Protein AF-A0A1M4N603-F1 (afdb_monomer)

Secondary structure (DSSP, 8-state):
----SSHHHHHHHHHHHHHHHHHHHHHHHHHHHHHHHHHHHHHHHHH-HHHHHHHHHHHHHHHHHHHHH-----HHHHHHH-HHHHHHHHHHHHHHHHHHHHHHHHS--

Solvent-accessible surface area (backbone atoms only — not comparable to full-atom values): 5940 Å² total; per-residue (Å²): 133,88,84,62,95,41,71,69,56,45,49,56,48,50,53,49,51,58,50,47,64,68,44,48,60,61,51,51,52,49,52,52,52,35,53,50,42,36,55,52,12,54,57,36,30,74,77,39,59,69,65,10,49,54,41,33,51,53,28,54,51,49,50,36,52,46,39,64,78,49,53,74,48,49,72,67,47,29,72,74,61,34,62,73,52,32,41,49,51,44,46,53,52,35,52,54,51,52,52,53,51,51,42,58,73,77,48,87,126

Radius of gyration: 17.7 Å; Cα contacts (8 Å, |Δi|>4): 75; chains: 1; bounding box: 44×22×48 Å

Sequence (109 aa):
MKSFCNEQCKNNYAEFEKSVSRVKKPALISVISMVIMIFLGLILTAIHKELGKVVLIAASAGVFVTLCIFPLANPESVKRFGVKKSVWLVRVYGIFMLLWIFITSFGLI

Foldseek 3Di:
DDDQPDVVSVVVVVVVVVVCVVCVVVLVVQLVVLVVQLVVLVVCCVVPVPSSLVSNLVSLVSNLVSCLVDVPQPVVNCVPPNPVVSNVVSNVVSVVSVVVSVCVNVPDD

Structure (mmCIF, N/CA/C/O backbone):
data_AF-A0A1M4N603-F1
#
_entry.id   AF-A0A1M4N603-F1
#
loop_
_atom_site.group_PDB
_atom_site.id
_atom_site.type_symbol
_atom_site.label_atom_id
_atom_site.label_alt_id
_atom_site.label_comp_id
_atom_site.label_asym_id
_atom_site.label_entity_id
_atom_site.label_seq_id
_atom_site.pdbx_PDB_ins_code
_atom_site.Cartn_x
_atom_site.Cartn_y
_atom_site.Cartn_z
_atom_site.occupancy
_atom_site.B_iso_or_equiv
_atom_site.auth_seq_id
_atom_site.auth_comp_id
_atom_site.auth_asym_id
_atom_site.auth_atom_id
_atom_site.pdbx_PDB_model_num
ATOM 1 N N . MET A 1 1 ? -25.264 13.699 18.397 1.00 34.34 1 MET A N 1
ATOM 2 C CA . MET A 1 1 ? -25.038 12.679 19.446 1.00 34.34 1 MET A CA 1
ATOM 3 C C . MET A 1 1 ? -25.168 11.309 18.785 1.00 34.34 1 MET A C 1
ATOM 5 O O . MET A 1 1 ? -26.185 11.086 18.147 1.00 34.34 1 MET A O 1
ATOM 9 N N . LYS A 1 2 ? -24.134 10.453 18.787 1.00 47.69 2 LYS A N 1
ATOM 10 C CA . LYS A 1 2 ? -24.232 9.112 18.175 1.00 47.69 2 LYS A CA 1
ATOM 11 C C . LYS A 1 2 ? -24.976 8.199 19.151 1.00 47.69 2 LYS A C 1
ATOM 13 O O . LYS A 1 2 ? -24.420 7.882 20.199 1.00 47.69 2 LYS A O 1
ATOM 18 N N . SER A 1 3 ? -26.217 7.822 18.843 1.00 53.62 3 SER A N 1
ATOM 19 C CA . SER A 1 3 ? -26.908 6.768 19.586 1.00 53.62 3 SER A CA 1
ATOM 20 C C . SER A 1 3 ? -26.278 5.430 19.201 1.00 53.62 3 SER A C 1
ATOM 22 O O . SER A 1 3 ? -26.336 4.991 18.055 1.00 53.62 3 SER A O 1
ATOM 24 N N . PHE A 1 4 ? -25.573 4.813 20.144 1.00 65.81 4 PHE A N 1
ATOM 25 C CA . PHE A 1 4 ? -25.054 3.463 19.966 1.00 65.81 4 PHE A CA 1
ATOM 26 C C . PHE A 1 4 ? -26.160 2.470 20.327 1.00 65.81 4 PHE A C 1
ATOM 28 O O . PHE A 1 4 ? -26.858 2.665 21.315 1.00 65.81 4 PHE A O 1
ATOM 35 N N . CYS A 1 5 ? -26.311 1.411 19.530 1.00 74.38 5 CYS A N 1
ATOM 36 C CA . CYS A 1 5 ? -27.369 0.410 19.712 1.00 74.38 5 CYS A CA 1
ATOM 37 C C . CYS A 1 5 ? -27.231 -0.392 21.023 1.00 74.38 5 CYS A C 1
ATOM 39 O O . CYS A 1 5 ? -28.218 -0.913 21.527 1.00 74.38 5 CYS A O 1
ATOM 41 N N . ASN A 1 6 ? -26.012 -0.526 21.552 1.00 81.19 6 ASN A N 1
ATOM 42 C CA . ASN A 1 6 ? -25.696 -1.225 22.800 1.00 81.19 6 ASN A CA 1
ATOM 43 C C . ASN A 1 6 ? -24.297 -0.776 23.286 1.00 81.19 6 ASN A C 1
ATOM 45 O O . ASN A 1 6 ? -23.478 -0.340 22.467 1.00 81.19 6 ASN A O 1
ATOM 49 N N . GLU A 1 7 ? -23.983 -0.921 24.576 1.00 77.62 7 GLU A N 1
ATOM 50 C CA . GLU A 1 7 ? -22.649 -0.673 25.148 1.00 77.62 7 GLU A CA 1
ATOM 51 C C . GLU A 1 7 ? -21.554 -1.482 24.450 1.00 77.62 7 GLU A C 1
ATOM 53 O O . GLU A 1 7 ? -20.471 -0.965 24.181 1.00 77.62 7 GLU A O 1
ATOM 58 N N . GLN A 1 8 ? -21.854 -2.714 24.042 1.00 76.44 8 GLN A N 1
ATOM 59 C CA . GLN A 1 8 ? -20.919 -3.543 23.281 1.00 76.44 8 GLN A CA 1
ATOM 60 C C . GLN A 1 8 ? -20.544 -2.899 21.935 1.00 76.44 8 GLN A C 1
ATOM 62 O O . GLN A 1 8 ? -19.394 -2.932 21.502 1.00 76.44 8 GLN A O 1
ATOM 67 N N . CYS A 1 9 ? -21.503 -2.227 21.292 1.00 69.12 9 CYS A N 1
ATOM 68 C CA . CYS A 1 9 ? -21.273 -1.516 20.038 1.00 69.12 9 CYS A CA 1
ATOM 69 C C . CYS A 1 9 ? -20.454 -0.232 20.252 1.00 69.12 9 CYS A C 1
ATOM 71 O O . CYS A 1 9 ? -19.662 0.149 19.388 1.00 69.12 9 CYS A O 1
ATOM 73 N N . LYS A 1 10 ? -20.622 0.415 21.411 1.00 75.94 10 LYS A N 1
ATOM 74 C CA . LYS A 1 10 ? -19.824 1.570 21.839 1.00 75.94 10 LYS A CA 1
ATOM 75 C C . LYS A 1 10 ? -18.372 1.165 22.111 1.00 75.94 10 LYS A C 1
ATOM 77 O O . LYS A 1 10 ? -17.470 1.842 21.623 1.00 75.94 10 LYS A O 1
ATOM 82 N N . ASN A 1 11 ? -18.147 0.043 22.795 1.00 76.88 11 ASN A N 1
ATOM 83 C CA . ASN A 1 11 ? -16.804 -0.467 23.083 1.00 76.88 11 ASN A CA 1
ATOM 84 C C . ASN A 1 11 ? -16.068 -0.904 21.811 1.00 76.88 11 ASN A C 1
ATOM 86 O O . ASN A 1 11 ? -14.946 -0.457 21.591 1.00 76.88 11 ASN A O 1
ATOM 90 N N . ASN A 1 12 ? -16.723 -1.649 20.914 1.00 71.81 12 ASN A N 1
ATOM 91 C CA . ASN A 1 12 ? -16.122 -2.045 19.633 1.00 71.81 12 ASN A CA 1
ATOM 92 C C . ASN A 1 12 ? -15.747 -0.830 18.767 1.00 71.81 12 ASN A C 1
ATOM 94 O O . ASN A 1 12 ? -14.721 -0.828 18.087 1.00 71.81 12 ASN A O 1
ATOM 98 N N . TYR A 1 13 ? -16.568 0.226 18.787 1.00 69.62 13 TYR A N 1
ATOM 99 C CA . TYR A 1 13 ? -16.266 1.461 18.065 1.00 69.62 13 TYR A CA 1
ATOM 100 C C . TYR A 1 13 ? -15.116 2.243 18.716 1.00 69.62 13 TYR A C 1
ATOM 102 O O . TYR A 1 13 ? -14.247 2.741 18.004 1.00 69.62 13 TYR A O 1
ATOM 110 N N . ALA A 1 14 ? -15.080 2.331 20.048 1.00 71.44 14 ALA A N 1
ATOM 111 C CA . ALA A 1 14 ? -14.001 2.993 20.780 1.00 71.44 14 ALA A CA 1
ATOM 112 C C . ALA A 1 14 ? -12.655 2.272 20.592 1.00 71.44 14 ALA A C 1
ATOM 114 O O . ALA A 1 14 ? -11.621 2.916 20.416 1.00 71.44 14 ALA A O 1
ATOM 115 N N . GLU A 1 15 ? -12.662 0.940 20.567 1.00 71.75 15 GLU A N 1
ATOM 116 C CA . GLU A 1 15 ? -11.477 0.127 20.296 1.00 71.75 15 GLU A CA 1
ATOM 117 C C . GLU A 1 15 ? -11.004 0.282 18.844 1.00 71.75 15 GLU A C 1
ATOM 119 O O . GLU A 1 15 ? -9.809 0.469 18.593 1.00 71.75 15 GLU A O 1
ATOM 124 N N . PHE A 1 16 ? -11.938 0.326 17.888 1.00 69.38 16 PHE A N 1
ATOM 125 C CA . PHE A 1 16 ? -11.645 0.656 16.494 1.00 69.38 16 PHE A CA 1
ATOM 126 C C . PHE A 1 16 ? -11.046 2.064 16.357 1.00 69.38 16 PHE A C 1
ATOM 128 O O . PHE A 1 16 ? -10.022 2.234 15.706 1.00 69.38 16 PHE A O 1
ATOM 135 N N . GLU A 1 17 ? -11.610 3.077 17.015 1.00 70.69 17 GLU A N 1
ATOM 136 C CA . GLU A 1 17 ? -11.119 4.461 16.977 1.00 70.69 17 GLU A CA 1
ATOM 137 C C . GLU A 1 17 ? -9.729 4.608 17.625 1.00 70.69 17 GLU A C 1
ATOM 139 O O . GLU A 1 17 ? -8.850 5.304 17.102 1.00 70.69 17 GLU A O 1
ATOM 144 N N . LYS A 1 18 ? -9.475 3.884 18.722 1.00 69.75 18 LYS A N 1
ATOM 145 C CA . LYS A 1 18 ? -8.165 3.828 19.391 1.00 69.75 18 LYS A CA 1
ATOM 146 C C . LYS A 1 18 ? -7.109 3.093 18.555 1.00 69.75 18 LYS A C 1
ATOM 148 O O . LYS A 1 18 ? -5.928 3.440 18.609 1.00 69.75 18 LYS A O 1
ATOM 153 N N . SER A 1 19 ? -7.527 2.101 17.772 1.00 66.81 19 SER A N 1
ATOM 154 C CA . SER A 1 19 ? -6.665 1.379 16.829 1.00 66.81 19 SER A CA 1
ATOM 155 C C . SER A 1 19 ? -6.365 2.235 15.596 1.00 66.81 19 SER A C 1
ATOM 157 O O . SER A 1 19 ? -5.209 2.404 15.219 1.00 66.81 19 SER A O 1
ATOM 159 N N . VAL A 1 20 ? -7.379 2.890 15.026 1.00 67.00 20 VAL A N 1
ATOM 160 C CA . VAL A 1 20 ? -7.225 3.805 13.888 1.00 67.00 20 VAL A CA 1
ATOM 161 C C . VAL A 1 20 ? -6.334 4.988 14.254 1.00 67.00 20 VAL A C 1
ATOM 163 O O . VAL A 1 20 ? -5.433 5.318 13.494 1.00 67.00 20 VAL A O 1
ATOM 166 N N . SER A 1 21 ? -6.514 5.616 15.416 1.00 67.12 21 SER A N 1
ATOM 167 C CA . SER A 1 21 ? -5.697 6.773 15.824 1.00 67.12 21 SER A CA 1
ATOM 168 C C . SER A 1 21 ? -4.211 6.444 16.001 1.00 67.12 21 SER A C 1
ATOM 170 O O . SER A 1 21 ? -3.367 7.249 15.601 1.00 67.12 21 SER A O 1
ATOM 172 N N . ARG A 1 22 ? -3.876 5.259 16.531 1.00 67.38 22 ARG A N 1
ATOM 173 C CA . ARG A 1 22 ? -2.480 4.807 16.662 1.00 67.38 22 ARG A CA 1
ATOM 174 C C . ARG A 1 22 ? -1.830 4.504 15.318 1.00 67.38 22 ARG A C 1
ATOM 176 O O . ARG A 1 22 ? -0.664 4.828 15.118 1.00 67.38 22 ARG A O 1
ATOM 183 N N . VAL A 1 23 ? -2.583 3.914 14.397 1.00 69.44 23 VAL A N 1
ATOM 184 C CA . VAL A 1 23 ? -2.027 3.394 13.144 1.00 69.44 23 VAL A CA 1
ATOM 185 C C . VAL A 1 23 ? -2.154 4.388 11.983 1.00 69.44 23 VAL A C 1
ATOM 187 O O . VAL A 1 23 ? -1.399 4.314 11.019 1.00 69.44 23 VAL A O 1
ATOM 190 N N . LYS A 1 24 ? -3.026 5.400 12.093 1.00 69.94 24 LYS A N 1
ATOM 191 C CA . LYS A 1 24 ? -3.239 6.428 11.062 1.00 69.94 24 LYS A CA 1
ATOM 192 C C . LYS A 1 24 ? -1.950 7.146 10.675 1.00 69.94 24 LYS A C 1
ATOM 194 O O . LYS A 1 24 ? -1.697 7.308 9.490 1.00 69.94 24 LYS A O 1
ATOM 199 N N . LYS A 1 25 ? -1.144 7.582 11.648 1.00 71.12 25 LYS A N 1
ATOM 200 C CA . LYS A 1 25 ? 0.120 8.289 11.375 1.00 71.12 25 LYS A CA 1
ATOM 201 C C . LYS A 1 25 ? 1.136 7.407 10.630 1.00 71.12 25 LYS A C 1
ATOM 203 O O . LYS A 1 25 ? 1.540 7.812 9.543 1.00 71.12 25 LYS A O 1
ATOM 208 N N . PRO A 1 26 ? 1.528 6.220 11.139 1.00 73.44 26 PRO A N 1
ATOM 209 C CA . PRO A 1 26 ? 2.512 5.384 10.452 1.00 73.44 26 PRO A CA 1
ATOM 210 C C . PRO A 1 26 ? 2.012 4.860 9.103 1.00 73.44 26 PRO A C 1
ATOM 212 O O . PRO A 1 26 ? 2.780 4.840 8.148 1.00 73.44 26 PRO A O 1
ATOM 215 N N . ALA A 1 27 ? 0.732 4.502 8.974 1.00 73.19 27 ALA A N 1
ATOM 216 C CA . ALA A 1 27 ? 0.213 4.030 7.695 1.00 73.19 27 ALA A CA 1
ATOM 217 C C . ALA A 1 27 ? 0.047 5.166 6.665 1.00 73.19 27 ALA A C 1
ATOM 219 O O . ALA A 1 27 ? 0.300 4.945 5.487 1.00 73.19 27 ALA A O 1
ATOM 220 N N . LEU A 1 28 ? -0.261 6.403 7.078 1.00 74.94 28 LEU A N 1
ATOM 221 C CA . LEU A 1 28 ? -0.250 7.555 6.166 1.00 74.94 28 LEU A CA 1
ATOM 222 C C . LEU A 1 28 ? 1.174 7.881 5.684 1.00 74.94 28 LEU A C 1
ATOM 224 O O . LEU A 1 28 ? 1.372 8.108 4.494 1.00 74.94 28 LEU A O 1
ATOM 228 N N . ILE A 1 29 ? 2.172 7.828 6.573 1.00 80.88 29 ILE A N 1
ATOM 229 C CA . ILE A 1 29 ? 3.592 7.965 6.199 1.00 80.88 29 ILE A CA 1
ATOM 230 C C . ILE A 1 29 ? 4.011 6.842 5.240 1.00 80.88 29 ILE A C 1
ATOM 232 O O . ILE A 1 29 ? 4.677 7.107 4.242 1.00 80.88 29 ILE A O 1
ATOM 236 N N . SER A 1 30 ? 3.590 5.603 5.507 1.00 78.94 30 SER A N 1
ATOM 237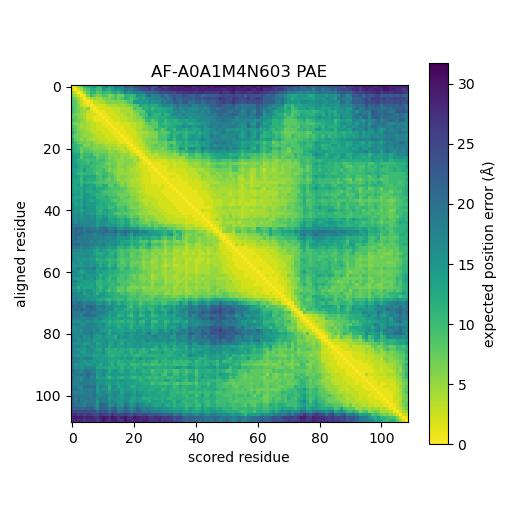 C CA . SER A 1 30 ? 3.860 4.445 4.649 1.00 78.94 30 SER A CA 1
ATOM 238 C C . SER A 1 30 ? 3.280 4.624 3.244 1.00 78.94 30 SER A C 1
ATOM 240 O O . SER A 1 30 ? 4.002 4.435 2.267 1.00 78.94 30 SER A O 1
ATOM 242 N N . VAL A 1 31 ? 2.024 5.070 3.126 1.00 77.50 31 VAL A N 1
ATOM 243 C CA . VAL A 1 31 ? 1.392 5.341 1.826 1.00 77.50 31 VAL A CA 1
ATOM 244 C C . VAL A 1 31 ? 2.120 6.459 1.079 1.00 77.50 31 VAL A C 1
ATOM 246 O O . VAL A 1 31 ? 2.415 6.297 -0.100 1.00 77.50 31 VAL A O 1
ATOM 249 N N . ILE A 1 32 ? 2.469 7.566 1.745 1.00 82.50 32 ILE A N 1
ATOM 250 C CA . ILE A 1 32 ? 3.215 8.667 1.107 1.00 82.50 32 ILE A CA 1
ATOM 251 C C . ILE A 1 32 ? 4.591 8.191 0.622 1.00 82.50 32 ILE A C 1
ATOM 253 O O . ILE A 1 32 ? 4.959 8.454 -0.520 1.00 82.50 32 ILE A O 1
ATOM 257 N N . SER A 1 33 ? 5.328 7.459 1.459 1.00 83.75 33 SER A N 1
ATOM 258 C CA . SER A 1 33 ? 6.631 6.885 1.103 1.00 83.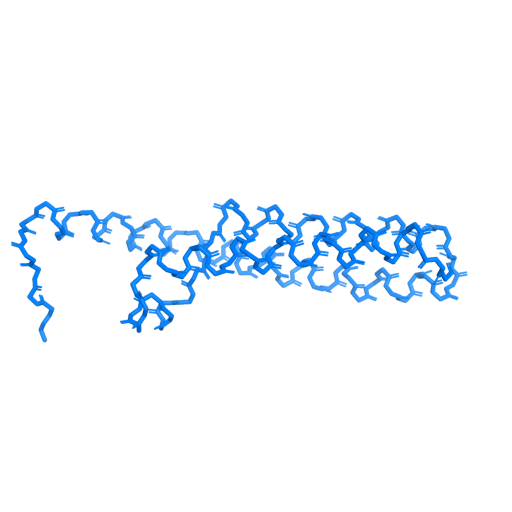75 33 SER A CA 1
ATOM 259 C C . SER A 1 33 ? 6.533 5.957 -0.115 1.00 83.75 33 SER A C 1
ATOM 261 O O . SER A 1 33 ? 7.312 6.073 -1.059 1.00 83.75 33 SER A O 1
ATOM 263 N N . MET A 1 34 ? 5.514 5.095 -0.153 1.00 79.56 34 MET A N 1
ATOM 264 C CA . MET A 1 34 ? 5.260 4.198 -1.282 1.00 79.56 34 MET A CA 1
ATOM 265 C C . MET A 1 34 ? 4.907 4.954 -2.570 1.00 79.56 34 MET A C 1
ATOM 267 O O . MET A 1 34 ? 5.378 4.585 -3.641 1.00 79.56 34 MET A O 1
ATOM 271 N N . VAL A 1 35 ? 4.124 6.035 -2.488 1.00 82.00 35 VAL A N 1
ATOM 272 C CA . VAL A 1 35 ? 3.824 6.884 -3.654 1.00 82.00 35 VAL A CA 1
ATOM 273 C C . VAL A 1 35 ? 5.103 7.515 -4.204 1.00 82.00 35 VAL A C 1
ATOM 275 O O . VAL A 1 35 ? 5.326 7.479 -5.411 1.00 82.00 35 VAL A O 1
ATOM 278 N N . ILE A 1 36 ? 5.980 8.021 -3.335 1.00 87.19 36 ILE A N 1
ATOM 279 C CA . ILE A 1 36 ? 7.289 8.555 -3.738 1.00 87.19 36 ILE A CA 1
ATOM 280 C C . ILE A 1 36 ? 8.122 7.469 -4.437 1.00 87.19 36 ILE A C 1
ATOM 282 O O . ILE A 1 36 ? 8.693 7.724 -5.496 1.00 87.19 36 ILE A O 1
ATOM 286 N N . MET A 1 37 ? 8.133 6.243 -3.905 1.00 81.06 37 MET A N 1
ATOM 287 C CA . MET A 1 37 ? 8.814 5.096 -4.520 1.00 81.06 37 MET A CA 1
ATOM 288 C C . MET A 1 37 ? 8.250 4.739 -5.902 1.00 81.06 37 MET A C 1
ATOM 290 O O . MET A 1 37 ? 9.021 4.390 -6.790 1.00 81.06 37 MET A O 1
ATOM 294 N N . ILE A 1 38 ? 6.937 4.869 -6.121 1.00 81.56 38 ILE A N 1
ATOM 295 C CA . ILE A 1 38 ? 6.327 4.683 -7.448 1.00 81.56 38 ILE A CA 1
ATOM 296 C C . ILE A 1 38 ? 6.835 5.751 -8.424 1.00 81.56 38 ILE A C 1
ATOM 298 O O . ILE A 1 38 ? 7.229 5.410 -9.537 1.00 81.56 38 ILE A O 1
ATOM 302 N N . PHE A 1 39 ? 6.886 7.023 -8.015 1.00 83.44 39 PHE A N 1
ATOM 303 C CA . PHE A 1 39 ? 7.434 8.097 -8.855 1.00 83.44 39 PHE A CA 1
ATOM 304 C C . PHE A 1 39 ? 8.919 7.886 -9.176 1.00 83.44 39 PHE A C 1
ATOM 306 O O . PHE A 1 39 ? 9.319 8.031 -10.330 1.00 83.44 39 PHE A O 1
ATOM 313 N N . LEU A 1 40 ? 9.727 7.480 -8.193 1.00 83.62 40 LEU A N 1
ATOM 314 C CA . LEU A 1 40 ? 11.122 7.091 -8.421 1.00 83.62 40 LEU A CA 1
ATOM 315 C C . LEU A 1 40 ? 11.231 5.895 -9.373 1.00 83.62 40 LEU A C 1
ATOM 317 O O . LEU A 1 40 ? 12.064 5.916 -10.275 1.00 83.62 40 LEU A O 1
ATOM 321 N N . GLY A 1 41 ? 10.374 4.885 -9.212 1.00 79.25 41 GLY A N 1
ATOM 322 C CA . GLY A 1 41 ? 10.294 3.728 -10.102 1.00 79.25 41 GLY A CA 1
ATOM 323 C C . GLY A 1 41 ? 9.992 4.130 -11.544 1.00 79.25 41 GLY A C 1
ATOM 324 O O . GLY A 1 41 ? 10.667 3.661 -12.457 1.00 79.25 41 GLY A O 1
ATOM 325 N N . LEU A 1 42 ? 9.055 5.058 -11.765 1.00 80.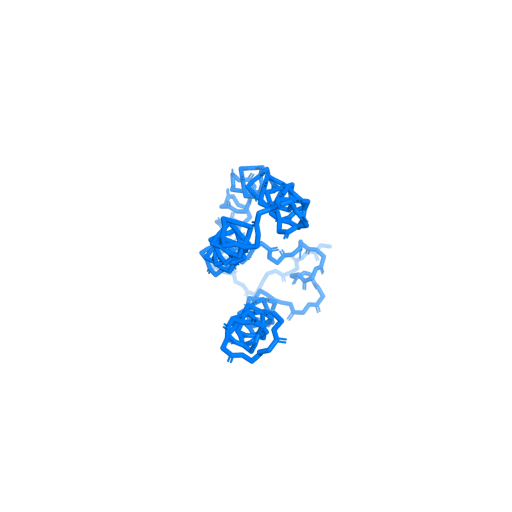12 42 LEU A N 1
ATOM 326 C CA . LEU A 1 42 ? 8.744 5.591 -13.098 1.00 80.12 42 LEU A CA 1
ATOM 327 C C . LEU A 1 42 ? 9.953 6.291 -13.736 1.00 80.12 42 LEU A C 1
ATOM 329 O O . LEU A 1 42 ? 10.273 6.015 -14.891 1.00 80.12 42 LEU A O 1
ATOM 333 N N . ILE A 1 43 ? 10.662 7.139 -12.981 1.00 84.69 43 ILE A N 1
ATOM 334 C CA . ILE A 1 43 ? 11.877 7.822 -13.461 1.00 84.69 43 ILE A CA 1
ATOM 335 C C . ILE A 1 43 ? 12.977 6.800 -13.786 1.00 84.69 43 ILE A C 1
ATOM 337 O O . ILE A 1 43 ? 13.598 6.868 -14.845 1.00 84.69 43 ILE A O 1
ATOM 341 N N . LEU A 1 44 ? 13.188 5.811 -12.914 1.00 81.75 44 LEU A N 1
ATOM 342 C CA . LEU A 1 44 ? 14.162 4.739 -13.127 1.00 81.75 44 LEU A CA 1
ATOM 343 C C . LEU A 1 44 ? 13.813 3.873 -14.338 1.00 81.75 44 LEU A C 1
ATOM 345 O O . LEU A 1 44 ? 14.720 3.454 -15.046 1.00 81.75 44 LEU A O 1
ATOM 349 N N . THR A 1 45 ? 12.528 3.653 -14.626 1.00 78.12 45 THR A N 1
ATOM 350 C CA . THR A 1 45 ? 12.087 2.888 -15.806 1.00 78.12 45 THR A CA 1
ATOM 351 C C . THR A 1 45 ? 12.447 3.601 -17.110 1.00 78.12 45 THR A C 1
ATOM 353 O O . THR A 1 45 ? 12.731 2.938 -18.107 1.00 78.12 45 THR A O 1
ATOM 356 N N . ALA A 1 46 ? 12.495 4.938 -17.104 1.00 77.69 46 ALA A N 1
ATOM 357 C CA . ALA A 1 46 ? 12.919 5.726 -18.260 1.00 77.69 46 ALA A CA 1
ATOM 358 C C . ALA A 1 46 ? 14.430 5.614 -18.546 1.00 77.69 46 ALA A C 1
ATOM 360 O O . ALA A 1 46 ? 14.835 5.733 -19.699 1.00 77.69 46 ALA A O 1
ATOM 361 N N . ILE A 1 47 ? 15.254 5.369 -17.519 1.00 80.94 47 ILE A N 1
ATOM 362 C CA . ILE A 1 47 ? 16.724 5.297 -17.633 1.00 80.94 47 ILE A CA 1
ATOM 363 C C . ILE A 1 47 ? 17.198 3.840 -17.777 1.00 80.94 47 ILE A C 1
ATOM 365 O O . ILE A 1 47 ? 18.000 3.520 -18.650 1.00 80.94 47 ILE A O 1
ATOM 369 N N . HIS A 1 48 ? 16.672 2.939 -16.947 1.00 78.06 48 HIS A N 1
ATOM 370 C CA . HIS A 1 48 ? 16.966 1.509 -16.926 1.00 78.06 48 HIS A CA 1
ATOM 371 C C . HIS A 1 48 ? 15.662 0.705 -16.851 1.00 78.06 48 HIS A C 1
ATOM 373 O O . HIS A 1 48 ? 15.114 0.474 -15.770 1.00 78.06 48 HIS A O 1
ATOM 379 N N . LYS A 1 49 ? 15.191 0.231 -18.015 1.00 72.06 49 LYS A N 1
ATOM 380 C CA . LYS A 1 49 ? 13.910 -0.484 -18.162 1.00 72.06 49 LYS A CA 1
ATOM 381 C C . LYS A 1 49 ? 13.725 -1.648 -17.176 1.00 72.06 49 LYS A C 1
ATOM 383 O O . LYS A 1 49 ? 12.650 -1.774 -16.602 1.00 72.06 49 LYS A O 1
ATOM 388 N N . GLU A 1 50 ? 14.752 -2.467 -16.955 1.00 78.38 50 GLU A N 1
ATOM 389 C CA . GLU A 1 50 ? 14.665 -3.657 -16.089 1.00 78.38 50 GLU A CA 1
ATOM 390 C C . GLU A 1 50 ? 14.549 -3.304 -14.597 1.00 78.38 50 GLU A C 1
ATOM 392 O O . GLU A 1 50 ? 13.633 -3.755 -13.909 1.00 78.38 50 GLU A O 1
ATOM 397 N N . LEU A 1 51 ? 15.430 -2.434 -14.088 1.00 74.94 51 LEU A N 1
ATOM 398 C CA . LEU A 1 51 ? 15.416 -2.028 -12.676 1.00 74.94 51 LEU A CA 1
ATOM 399 C C . LEU A 1 51 ? 14.164 -1.217 -12.328 1.00 74.94 51 LEU A C 1
ATOM 401 O O . LEU A 1 51 ? 13.580 -1.412 -11.263 1.00 74.94 51 LEU A O 1
ATOM 405 N N . GLY A 1 52 ? 13.723 -0.342 -13.235 1.00 75.81 52 GLY A N 1
ATOM 406 C CA . GLY A 1 52 ? 12.509 0.443 -13.042 1.00 75.81 52 GLY A CA 1
ATOM 407 C C . GLY A 1 52 ? 11.254 -0.419 -12.914 1.00 75.81 52 GLY A C 1
ATOM 408 O O . GLY A 1 52 ? 10.466 -0.200 -11.995 1.00 75.81 52 GLY A O 1
ATOM 409 N N . LYS A 1 53 ? 11.113 -1.461 -13.749 1.00 74.62 53 LYS A N 1
ATOM 410 C CA . LYS A 1 53 ? 10.000 -2.421 -13.663 1.00 74.62 53 LYS A CA 1
ATOM 411 C C . LYS A 1 53 ? 9.952 -3.128 -12.311 1.00 74.62 53 LYS A C 1
ATOM 413 O O . LYS A 1 53 ? 8.896 -3.162 -11.683 1.00 74.62 53 LYS A O 1
ATOM 418 N N . VAL A 1 54 ? 11.086 -3.642 -11.828 1.00 79.81 54 VAL A N 1
ATOM 419 C CA . VAL A 1 54 ? 11.15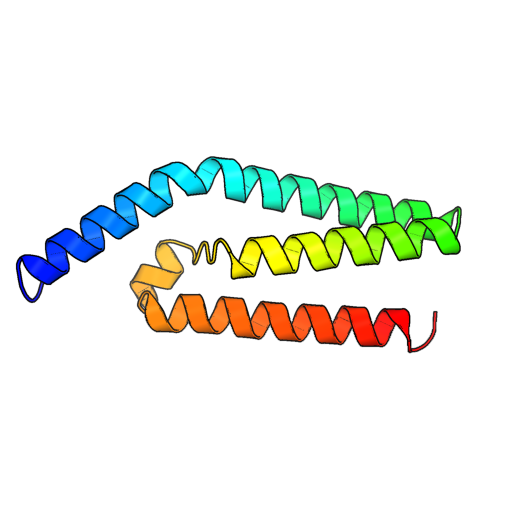1 -4.345 -10.534 1.00 79.81 54 VAL A CA 1
ATOM 420 C C . VAL A 1 54 ? 10.761 -3.418 -9.380 1.00 79.81 54 VAL A C 1
ATOM 422 O O . VAL A 1 54 ? 9.960 -3.802 -8.527 1.00 79.81 54 VAL A O 1
ATOM 425 N N . VAL A 1 55 ? 11.268 -2.181 -9.372 1.00 80.44 55 VAL A N 1
ATOM 426 C CA . VAL A 1 55 ? 10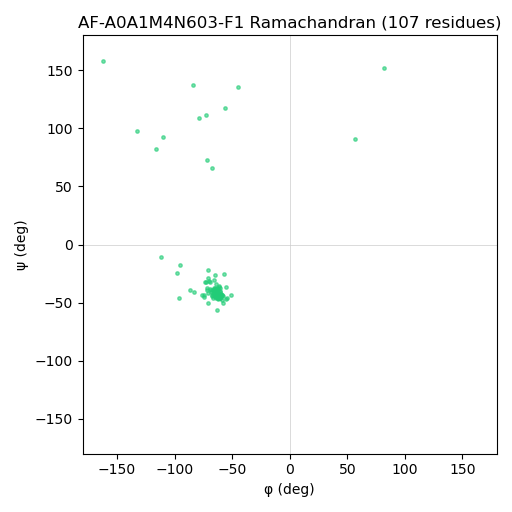.935 -1.184 -8.341 1.00 80.44 55 VAL A CA 1
ATOM 427 C C . VAL A 1 55 ? 9.455 -0.800 -8.396 1.00 80.44 55 VAL A C 1
ATOM 429 O O . VAL A 1 55 ? 8.814 -0.694 -7.351 1.00 80.44 55 VAL A O 1
ATOM 432 N N . LEU A 1 56 ? 8.887 -0.647 -9.594 1.00 78.38 56 LEU A N 1
ATOM 433 C CA . LEU A 1 56 ? 7.475 -0.314 -9.777 1.00 78.38 56 LEU A CA 1
ATOM 434 C C . LEU A 1 56 ? 6.557 -1.436 -9.265 1.00 78.38 56 LEU A C 1
ATOM 436 O O . LEU A 1 56 ? 5.590 -1.167 -8.549 1.00 78.38 56 LEU A O 1
ATOM 440 N N . ILE A 1 57 ? 6.878 -2.695 -9.580 1.00 80.38 57 ILE A N 1
ATOM 441 C CA . ILE A 1 57 ? 6.143 -3.875 -9.101 1.00 80.38 57 ILE A CA 1
ATOM 442 C C . ILE A 1 57 ? 6.258 -3.988 -7.576 1.00 80.38 57 ILE A C 1
ATOM 444 O O . ILE A 1 57 ? 5.251 -4.164 -6.893 1.00 80.38 57 ILE A O 1
ATOM 448 N N . ALA A 1 58 ? 7.461 -3.827 -7.020 1.00 80.81 58 ALA A N 1
ATOM 449 C CA . ALA A 1 58 ? 7.681 -3.905 -5.578 1.00 80.81 58 ALA A CA 1
ATOM 450 C C . ALA A 1 58 ? 6.926 -2.803 -4.814 1.00 80.81 58 ALA A C 1
ATOM 452 O O . ALA A 1 58 ? 6.261 -3.084 -3.814 1.00 80.81 58 ALA A O 1
ATOM 453 N N . ALA A 1 59 ? 6.975 -1.557 -5.297 1.00 80.25 59 ALA A N 1
ATOM 454 C CA . ALA A 1 59 ? 6.281 -0.435 -4.671 1.00 80.25 59 ALA A CA 1
ATOM 455 C C . ALA A 1 59 ? 4.755 -0.598 -4.747 1.00 80.25 59 ALA A C 1
ATOM 457 O O . ALA A 1 59 ? 4.046 -0.383 -3.766 1.00 80.25 59 ALA A O 1
ATOM 458 N N . SER A 1 60 ? 4.238 -1.039 -5.891 1.00 75.12 60 SER A N 1
ATOM 459 C CA . SER A 1 60 ? 2.801 -1.220 -6.099 1.00 75.12 60 SER A CA 1
ATOM 460 C C . SER A 1 60 ? 2.230 -2.420 -5.322 1.00 75.12 60 SER A C 1
ATOM 462 O O . SER A 1 60 ? 1.168 -2.302 -4.704 1.00 75.12 60 SER A O 1
ATOM 464 N N . ALA A 1 61 ? 2.975 -3.525 -5.214 1.00 80.19 61 ALA A N 1
ATOM 465 C CA . ALA A 1 61 ? 2.657 -4.620 -4.295 1.00 80.19 61 ALA A CA 1
ATOM 466 C C . ALA A 1 61 ? 2.692 -4.161 -2.825 1.00 80.19 61 ALA A C 1
ATOM 468 O O . ALA A 1 61 ? 1.820 -4.523 -2.033 1.00 80.19 61 ALA A O 1
ATOM 469 N N . GLY A 1 62 ? 3.651 -3.309 -2.457 1.00 77.88 62 GLY A N 1
ATOM 470 C CA . GLY A 1 62 ? 3.741 -2.723 -1.122 1.00 77.88 62 GLY A CA 1
ATOM 471 C C . GLY A 1 62 ? 2.542 -1.835 -0.761 1.00 77.88 62 GLY A C 1
ATOM 472 O O . GLY A 1 62 ? 2.033 -1.914 0.363 1.00 77.88 62 GLY A O 1
ATOM 473 N N . VAL A 1 63 ? 2.023 -1.055 -1.717 1.00 76.44 63 VAL A N 1
ATOM 474 C CA . VAL A 1 63 ? 0.772 -0.292 -1.551 1.00 76.44 63 VAL A CA 1
ATOM 475 C C . VAL A 1 63 ? -0.403 -1.237 -1.327 1.00 76.44 63 VAL A C 1
ATOM 477 O O . VAL A 1 63 ? -1.180 -1.025 -0.396 1.00 76.44 63 VAL A O 1
ATOM 480 N N . PHE A 1 64 ? -0.516 -2.306 -2.119 1.00 76.44 64 PHE A N 1
ATOM 481 C CA . PHE A 1 64 ? -1.575 -3.302 -1.952 1.00 76.44 64 PHE A CA 1
ATOM 482 C C . PHE A 1 64 ? -1.561 -3.929 -0.552 1.00 76.44 64 PHE A C 1
ATOM 484 O O . PHE A 1 64 ? -2.581 -3.934 0.138 1.00 76.44 64 PHE A O 1
ATOM 491 N N . VAL A 1 65 ? -0.395 -4.399 -0.099 1.00 76.06 65 VAL A N 1
ATOM 492 C CA . VAL A 1 65 ? -0.232 -5.001 1.233 1.00 76.06 65 VAL A CA 1
ATOM 493 C C . VAL A 1 65 ? -0.609 -4.002 2.326 1.00 76.06 65 VAL A C 1
ATOM 495 O O . VAL A 1 65 ? -1.359 -4.342 3.241 1.00 76.06 65 VAL A O 1
ATOM 498 N N . THR A 1 66 ? -0.168 -2.751 2.200 1.00 72.62 66 THR A N 1
ATOM 499 C CA . THR A 1 66 ? -0.498 -1.689 3.159 1.00 72.62 66 THR A CA 1
ATOM 500 C C . THR A 1 66 ? -2.002 -1.419 3.209 1.00 72.62 66 THR A C 1
ATOM 502 O O . THR A 1 66 ? -2.558 -1.321 4.298 1.00 72.62 66 THR A O 1
ATOM 505 N N . LEU A 1 67 ? -2.684 -1.372 2.061 1.00 69.31 67 LEU A N 1
ATOM 506 C CA . LEU A 1 67 ? -4.134 -1.164 1.983 1.00 69.31 67 LEU A CA 1
ATOM 507 C C . LEU A 1 67 ? -4.944 -2.368 2.493 1.00 69.31 67 L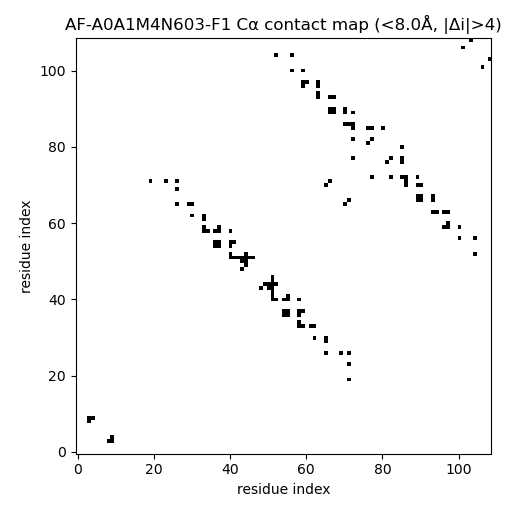EU A C 1
ATOM 509 O O . LEU A 1 67 ? -6.031 -2.191 3.048 1.00 69.31 67 LEU A O 1
ATOM 513 N N . CYS A 1 68 ? -4.428 -3.589 2.336 1.00 67.50 68 CYS A N 1
ATOM 514 C CA . CYS A 1 68 ? -5.067 -4.804 2.838 1.00 67.50 68 CYS A CA 1
ATOM 515 C C . CYS A 1 68 ? -4.900 -4.993 4.351 1.00 67.50 68 CYS A C 1
ATOM 517 O O . CYS A 1 68 ? -5.870 -5.360 5.018 1.00 67.50 68 CYS A O 1
ATOM 519 N N . ILE A 1 69 ? -3.697 -4.755 4.886 1.00 66.06 69 ILE A N 1
ATOM 520 C CA . ILE A 1 69 ? -3.395 -4.874 6.323 1.00 66.06 69 ILE A CA 1
ATOM 521 C C . ILE A 1 69 ? -3.997 -3.694 7.085 1.00 66.06 69 ILE A C 1
ATOM 523 O O . ILE A 1 69 ? -4.616 -3.871 8.134 1.00 66.06 69 ILE A O 1
ATOM 527 N N . PHE A 1 70 ? -3.861 -2.492 6.530 1.00 65.06 70 PHE A N 1
ATOM 528 C CA . PHE A 1 70 ? -4.417 -1.270 7.080 1.00 65.06 70 PHE A CA 1
ATOM 529 C C . PHE A 1 70 ? -5.448 -0.711 6.107 1.00 65.06 70 PHE A C 1
ATOM 531 O O . PHE A 1 70 ? -5.153 0.229 5.363 1.00 65.06 70 PHE A O 1
ATOM 538 N N . PRO A 1 71 ? -6.692 -1.228 6.138 1.00 61.72 71 PRO A N 1
ATOM 539 C CA . PRO A 1 71 ? -7.801 -0.588 5.463 1.00 61.72 71 PRO A CA 1
ATOM 540 C C . PRO A 1 71 ? -8.148 0.672 6.259 1.00 61.72 71 PRO A C 1
ATOM 542 O O . PRO A 1 71 ? -9.151 0.730 6.974 1.00 61.72 71 PRO A O 1
ATOM 545 N N . LEU A 1 72 ? -7.283 1.685 6.163 1.00 61.19 72 LEU A N 1
ATOM 546 C CA . LEU A 1 72 ? -7.521 3.053 6.594 1.00 61.19 72 LEU A CA 1
ATOM 547 C C . LEU A 1 72 ? -8.599 3.635 5.680 1.00 61.19 72 LEU A C 1
ATOM 549 O O . LEU A 1 72 ? -8.372 4.541 4.883 1.00 61.19 72 LEU A O 1
ATOM 553 N N . ALA A 1 73 ? -9.802 3.085 5.782 1.00 54.16 73 ALA A N 1
ATOM 554 C CA . ALA A 1 73 ? -10.982 3.732 5.285 1.00 54.16 73 ALA A CA 1
ATOM 555 C C . ALA A 1 73 ? -11.038 5.093 5.976 1.00 54.16 73 ALA A C 1
ATOM 557 O O . ALA A 1 73 ? -11.097 5.172 7.207 1.00 54.16 73 ALA A O 1
ATOM 558 N N . ASN A 1 74 ? -10.965 6.155 5.173 1.00 55.59 74 ASN A N 1
ATOM 559 C CA . ASN A 1 74 ? -11.029 7.530 5.644 1.00 55.59 74 ASN A CA 1
ATOM 560 C C . ASN A 1 74 ? -12.181 7.644 6.667 1.00 55.59 74 ASN A C 1
ATOM 562 O O . ASN A 1 74 ? -13.258 7.089 6.415 1.00 55.59 74 ASN A O 1
ATOM 566 N N . PRO A 1 75 ? -12.008 8.313 7.823 1.00 53.47 75 PRO A N 1
ATOM 567 C CA . PRO A 1 75 ? -13.054 8.378 8.846 1.00 53.47 75 PRO A CA 1
ATOM 568 C C . PRO A 1 75 ? -14.365 8.962 8.300 1.00 53.47 75 PRO A C 1
ATOM 570 O O . PRO A 1 75 ? -15.439 8.619 8.788 1.00 53.47 75 PRO A O 1
ATOM 573 N N . GLU A 1 76 ? -14.292 9.776 7.245 1.00 49.53 76 GLU A N 1
ATOM 574 C CA . GLU A 1 76 ? -15.441 10.253 6.471 1.00 49.53 76 GLU A CA 1
ATOM 575 C C . GLU A 1 76 ? -16.140 9.140 5.674 1.00 49.53 76 GLU A C 1
ATOM 577 O O . GLU A 1 76 ? -17.367 9.037 5.715 1.00 49.53 76 GLU A O 1
ATOM 582 N N . SER A 1 77 ? -15.383 8.255 5.019 1.00 53.03 77 SER A N 1
ATOM 583 C CA . SER A 1 77 ? -15.897 7.079 4.304 1.00 53.03 77 SER A CA 1
ATOM 584 C C . SER A 1 77 ? -16.542 6.083 5.266 1.00 53.03 77 SER A C 1
ATOM 586 O O . SER A 1 77 ? -17.612 5.545 4.992 1.00 53.03 77 SER A O 1
ATOM 588 N N . VAL A 1 78 ? -15.935 5.868 6.437 1.00 56.59 78 VAL A N 1
ATOM 589 C CA . VAL A 1 78 ? -16.506 5.039 7.512 1.00 56.59 78 VAL A CA 1
ATOM 590 C C . VAL A 1 78 ? -17.795 5.651 8.065 1.00 56.59 78 VAL A C 1
ATOM 592 O O . VAL A 1 78 ? -18.751 4.918 8.311 1.00 56.59 78 VAL A O 1
ATOM 595 N N . LYS A 1 79 ? -17.861 6.982 8.215 1.00 53.56 79 LYS A N 1
ATOM 596 C CA . LYS A 1 79 ? -19.076 7.694 8.647 1.00 53.56 79 LYS A CA 1
ATOM 597 C C . LYS A 1 79 ? -20.215 7.599 7.631 1.00 5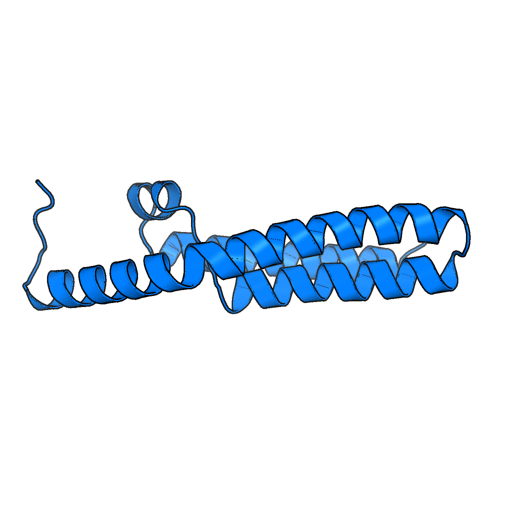3.56 79 LYS A C 1
ATOM 599 O O . LYS A 1 79 ? -21.362 7.518 8.053 1.00 53.56 79 LYS A O 1
ATOM 604 N N . ARG A 1 80 ? -19.915 7.633 6.325 1.00 55.66 80 ARG A N 1
ATOM 605 C CA . ARG A 1 80 ? -20.933 7.602 5.256 1.00 55.66 80 ARG A CA 1
ATOM 606 C C . ARG A 1 80 ? -21.409 6.195 4.895 1.00 55.66 80 ARG A C 1
ATOM 608 O O . ARG A 1 80 ? -22.599 6.011 4.682 1.00 55.66 80 ARG A O 1
ATOM 615 N N . PHE A 1 81 ? -20.508 5.215 4.818 1.00 54.47 81 PHE A N 1
ATOM 616 C CA . PHE A 1 81 ? -20.827 3.873 4.304 1.00 54.47 81 PHE A CA 1
ATOM 617 C C . PHE A 1 81 ? -20.792 2.763 5.363 1.00 54.47 81 PHE A C 1
ATOM 619 O O . PHE A 1 81 ? -21.258 1.651 5.105 1.00 54.47 81 PHE A O 1
ATOM 626 N N . GLY A 1 82 ? -20.282 3.051 6.563 1.00 60.59 82 GLY A N 1
ATOM 627 C CA . GLY A 1 82 ? -20.055 2.060 7.610 1.00 60.59 82 GLY A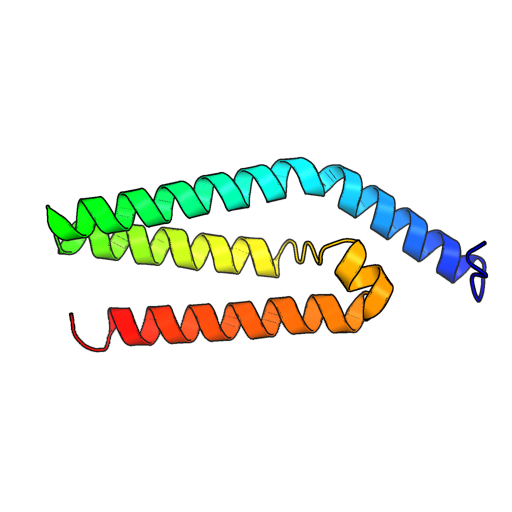 CA 1
ATOM 628 C C . GLY A 1 82 ? -18.746 1.287 7.416 1.00 60.59 82 GLY A C 1
ATOM 629 O O . GLY A 1 82 ? -18.259 1.099 6.301 1.00 60.59 82 GLY A O 1
ATOM 630 N N . VAL A 1 83 ? -18.165 0.816 8.525 1.00 64.31 83 VAL A N 1
ATOM 631 C CA . VAL A 1 83 ? -16.835 0.170 8.562 1.00 64.31 83 VAL A CA 1
ATOM 632 C C . VAL A 1 83 ? -16.746 -1.013 7.587 1.00 64.31 83 VAL A C 1
ATOM 634 O O . VAL A 1 83 ? -15.797 -1.101 6.814 1.00 64.31 83 VAL A O 1
ATOM 637 N N . LYS A 1 84 ? -17.760 -1.892 7.562 1.00 62.41 84 LYS A N 1
ATOM 638 C CA . LYS A 1 84 ? -17.761 -3.102 6.718 1.00 62.41 84 LYS A CA 1
ATOM 639 C C . LYS A 1 84 ? -17.688 -2.794 5.218 1.00 62.41 84 LYS A C 1
ATOM 641 O O . LYS A 1 84 ? -16.906 -3.431 4.518 1.00 62.41 84 LYS A O 1
ATOM 646 N N . LYS A 1 85 ? -18.472 -1.828 4.722 1.00 66.31 85 LYS A N 1
ATOM 647 C CA . LYS A 1 85 ? -18.495 -1.487 3.287 1.00 66.31 85 LYS A CA 1
ATOM 648 C C . LYS A 1 85 ? -17.215 -0.779 2.858 1.00 66.31 85 LYS A C 1
ATOM 650 O O . LYS A 1 85 ? -16.682 -1.086 1.798 1.00 66.31 85 LYS A O 1
ATOM 655 N N . SER A 1 86 ? -16.683 0.108 3.695 1.00 66.62 86 SER A N 1
ATOM 656 C CA . SER A 1 86 ? -15.452 0.831 3.372 1.00 66.62 86 SER A CA 1
ATOM 657 C C . SER A 1 86 ? -14.227 -0.085 3.341 1.00 66.62 86 SER A C 1
ATOM 659 O O . SER A 1 86 ? -13.404 0.040 2.442 1.00 66.62 86 SER A O 1
ATOM 661 N N . VAL A 1 87 ? -14.129 -1.057 4.255 1.00 68.00 87 VAL A N 1
ATOM 662 C CA . VAL A 1 87 ? -13.065 -2.079 4.211 1.00 68.00 87 VAL A CA 1
ATOM 663 C C . VAL A 1 87 ? -13.192 -2.956 2.960 1.00 68.00 87 VAL A C 1
ATOM 665 O O . VAL A 1 87 ? -12.187 -3.281 2.331 1.00 68.00 87 VAL A O 1
ATOM 668 N N . TRP A 1 88 ? -14.418 -3.315 2.567 1.00 70.62 88 TRP A N 1
ATOM 669 C CA . TRP A 1 88 ? -14.653 -4.102 1.356 1.00 70.62 88 TRP A CA 1
ATOM 670 C C . TRP A 1 88 ? -14.251 -3.341 0.082 1.00 70.62 88 TRP A C 1
ATOM 672 O O . TRP A 1 88 ? -13.545 -3.897 -0.754 1.00 70.62 88 TRP A O 1
ATOM 682 N N . LEU A 1 89 ? -14.595 -2.052 -0.023 1.00 71.94 89 LEU A N 1
ATOM 683 C CA . LEU A 1 89 ? -14.189 -1.194 -1.144 1.00 71.94 89 LEU A CA 1
ATOM 684 C C . LEU A 1 89 ? -12.666 -1.079 -1.278 1.00 71.94 89 LEU A C 1
ATOM 686 O O . LEU A 1 89 ? -12.147 -1.181 -2.386 1.00 71.94 89 LEU A O 1
ATOM 690 N N . VAL A 1 90 ? -11.942 -0.919 -0.165 1.00 70.25 90 VAL A N 1
ATOM 691 C CA . VAL A 1 90 ? -10.469 -0.848 -0.183 1.00 70.25 90 VAL A CA 1
ATOM 692 C C . VAL A 1 90 ? -9.856 -2.158 -0.686 1.00 70.25 90 VAL A C 1
ATOM 694 O O . VAL A 1 90 ? -8.914 -2.131 -1.475 1.00 70.25 90 VAL A O 1
ATOM 697 N N . ARG A 1 91 ? -10.420 -3.311 -0.303 1.00 70.12 91 ARG A N 1
ATOM 698 C CA . ARG A 1 91 ? -9.962 -4.618 -0.801 1.00 70.12 91 ARG A CA 1
ATOM 699 C C . ARG A 1 91 ? -10.206 -4.791 -2.298 1.00 70.12 91 ARG A C 1
ATOM 701 O O . ARG A 1 91 ? -9.309 -5.247 -3.000 1.00 70.12 91 ARG A O 1
ATOM 708 N N . VAL A 1 92 ? -11.386 -4.407 -2.789 1.00 77.81 92 VAL A N 1
ATOM 709 C CA . VAL A 1 92 ? -11.710 -4.459 -4.225 1.00 77.81 92 VAL A CA 1
ATOM 710 C C . VAL A 1 92 ? -10.771 -3.547 -5.016 1.00 77.81 92 VAL A C 1
ATOM 712 O O . VAL A 1 92 ? -10.214 -3.976 -6.022 1.00 77.81 92 VAL A O 1
ATOM 715 N N . TYR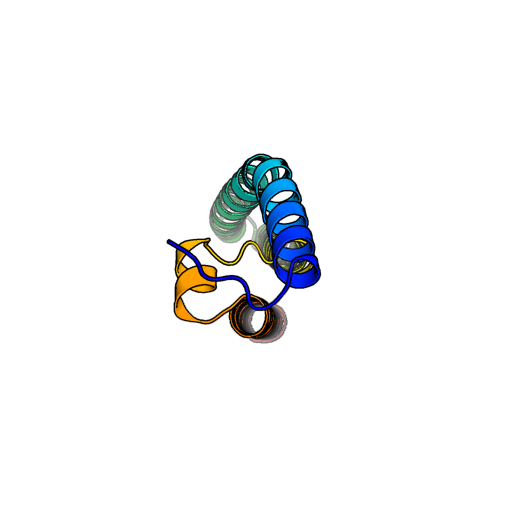 A 1 93 ? -10.522 -2.330 -4.528 1.00 74.56 93 TYR A N 1
ATOM 716 C CA . TYR A 1 93 ? -9.578 -1.402 -5.153 1.00 74.56 93 TYR A CA 1
ATOM 717 C C . TYR A 1 93 ? -8.155 -1.973 -5.210 1.00 74.56 93 TYR A C 1
ATOM 719 O O . TYR A 1 93 ? -7.484 -1.880 -6.235 1.00 74.56 93 TYR A O 1
ATOM 727 N N . GLY A 1 94 ? -7.717 -2.637 -4.136 1.00 69.38 94 GLY A N 1
ATOM 728 C CA . GLY A 1 94 ? -6.443 -3.346 -4.114 1.00 69.38 94 GLY A CA 1
ATOM 729 C C . GLY A 1 94 ? -6.347 -4.444 -5.181 1.00 69.38 94 GLY A C 1
ATOM 730 O O . GLY A 1 94 ? -5.335 -4.537 -5.871 1.00 69.38 94 GLY A O 1
ATOM 731 N N . ILE A 1 95 ? -7.399 -5.252 -5.358 1.00 77.06 95 ILE A N 1
ATOM 732 C CA . ILE A 1 95 ? -7.426 -6.316 -6.377 1.00 77.06 95 ILE A CA 1
ATOM 733 C C . ILE A 1 95 ? -7.336 -5.728 -7.791 1.00 77.06 95 ILE A C 1
ATOM 735 O O . ILE A 1 95 ? -6.588 -6.244 -8.619 1.00 77.06 95 ILE A O 1
ATOM 739 N N . PHE A 1 96 ? -8.041 -4.625 -8.061 1.00 80.31 96 PHE A N 1
ATOM 740 C CA . PHE A 1 96 ? -7.921 -3.913 -9.336 1.00 80.31 96 PHE A CA 1
ATOM 741 C C . PHE A 1 96 ? -6.499 -3.394 -9.577 1.00 80.31 96 PHE A C 1
ATOM 743 O O . PHE A 1 96 ? -5.997 -3.507 -10.694 1.00 80.31 96 PHE A O 1
ATOM 750 N N . MET A 1 97 ? -5.826 -2.885 -8.539 1.00 73.62 97 MET A N 1
ATOM 751 C CA . MET A 1 97 ? -4.419 -2.490 -8.642 1.00 73.62 97 MET A CA 1
ATOM 752 C C . MET A 1 97 ? -3.504 -3.677 -8.955 1.00 73.62 97 MET A C 1
ATOM 754 O O . MET A 1 97 ? -2.660 -3.559 -9.837 1.00 73.62 97 MET A O 1
ATOM 758 N N . LEU A 1 98 ? -3.690 -4.829 -8.302 1.00 72.38 98 LEU A N 1
ATOM 759 C CA . LEU A 1 98 ? -2.930 -6.044 -8.618 1.00 72.38 98 LEU A CA 1
ATOM 760 C C . LEU A 1 98 ? -3.136 -6.504 -10.060 1.00 72.38 98 LEU A C 1
ATOM 762 O O . LEU A 1 98 ? -2.158 -6.807 -10.736 1.00 72.38 98 LEU A O 1
ATOM 766 N N . LEU A 1 99 ? -4.380 -6.513 -10.546 1.00 78.19 99 LEU A N 1
ATOM 767 C CA . LEU A 1 99 ? -4.688 -6.838 -11.940 1.00 78.19 99 LEU A CA 1
ATOM 768 C C . LEU A 1 99 ? -3.987 -5.881 -12.906 1.00 78.19 99 LEU A C 1
ATOM 770 O O . LEU A 1 99 ? -3.393 -6.333 -13.880 1.00 78.19 99 LEU A O 1
ATOM 774 N N . TRP A 1 100 ? -3.997 -4.579 -12.617 1.00 74.56 100 TRP A N 1
ATOM 775 C CA . TRP A 1 100 ? -3.303 -3.582 -13.430 1.00 74.56 100 TRP A CA 1
ATOM 776 C C . TRP A 1 100 ? -1.789 -3.817 -13.483 1.00 74.56 100 TRP A C 1
ATOM 778 O O . TRP A 1 100 ? -1.196 -3.759 -14.560 1.00 74.56 100 TRP A O 1
ATOM 788 N N . ILE A 1 101 ? -1.163 -4.129 -12.344 1.00 70.31 101 ILE A N 1
ATOM 789 C CA . ILE A 1 101 ? 0.270 -4.459 -12.259 1.00 70.31 101 ILE A CA 1
ATOM 790 C C . ILE A 1 101 ? 0.563 -5.737 -13.047 1.00 70.31 101 ILE A C 1
ATOM 792 O O . ILE A 1 101 ? 1.535 -5.789 -13.794 1.00 70.31 101 ILE A O 1
ATOM 796 N N . PHE A 1 102 ? -0.287 -6.758 -12.925 1.00 71.75 102 PHE A N 1
ATOM 797 C CA . PHE A 1 102 ? -0.120 -8.020 -13.644 1.00 71.75 102 PHE A CA 1
ATOM 798 C C . PHE A 1 102 ? -0.204 -7.811 -15.160 1.00 71.75 102 PHE A C 1
ATOM 800 O O . PHE A 1 102 ? 0.646 -8.305 -15.897 1.00 71.75 102 PHE A O 1
ATOM 807 N N . ILE A 1 103 ? -1.177 -7.012 -15.611 1.00 73.88 103 ILE A N 1
ATOM 808 C CA . ILE A 1 103 ? -1.341 -6.626 -17.016 1.00 73.88 103 ILE A CA 1
ATOM 809 C C . ILE A 1 103 ? -0.132 -5.829 -17.502 1.00 73.88 103 ILE A C 1
ATOM 811 O O . ILE A 1 103 ? 0.405 -6.160 -18.544 1.00 73.88 103 ILE A O 1
ATOM 815 N N . THR A 1 104 ? 0.347 -4.834 -16.756 1.00 67.19 104 THR A N 1
ATOM 816 C CA . THR A 1 104 ? 1.525 -4.038 -17.160 1.00 67.19 104 THR A CA 1
ATOM 817 C C . THR A 1 104 ? 2.845 -4.814 -17.086 1.00 67.19 104 THR A C 1
ATOM 819 O O . THR A 1 104 ? 3.796 -4.461 -17.777 1.00 67.19 104 THR A O 1
ATOM 822 N N . SER A 1 105 ? 2.919 -5.884 -16.288 1.00 65.25 105 SER A N 1
ATOM 823 C CA . SER A 1 105 ? 4.123 -6.719 -16.152 1.00 65.25 105 SER A CA 1
ATOM 824 C C . SER A 1 105 ? 4.208 -7.830 -17.206 1.00 65.25 105 SER A C 1
ATOM 826 O O . SER A 1 105 ? 5.294 -8.100 -17.709 1.00 65.25 105 SER A O 1
ATOM 828 N N . PHE A 1 106 ? 3.083 -8.473 -17.548 1.00 67.69 106 PHE A N 1
ATOM 829 C CA . PHE A 1 106 ? 3.018 -9.554 -18.548 1.00 67.69 106 PHE A CA 1
ATOM 830 C C . PHE A 1 106 ? 2.564 -9.082 -19.937 1.00 67.69 106 PHE A C 1
ATOM 832 O O . PHE A 1 106 ? 2.872 -9.721 -20.941 1.00 67.69 106 PHE A O 1
ATOM 839 N N . GLY A 1 107 ? 1.833 -7.974 -20.006 1.00 58.09 107 GLY A N 1
ATOM 840 C CA . GLY A 1 107 ? 1.314 -7.366 -21.222 1.00 58.09 107 GLY A CA 1
ATOM 841 C C . GLY A 1 107 ? 2.024 -6.053 -21.530 1.00 58.09 107 GLY A C 1
ATOM 842 O O . GLY A 1 107 ? 1.586 -4.990 -21.110 1.00 58.09 107 GLY A O 1
ATOM 843 N N . LEU A 1 108 ? 3.083 -6.156 -22.331 1.00 53.62 108 LEU A N 1
ATOM 844 C CA . LEU A 1 108 ? 3.508 -5.133 -23.290 1.00 53.62 108 LEU A CA 1
ATOM 845 C C . LEU A 1 108 ? 3.786 -3.713 -22.731 1.00 53.62 108 LEU A C 1
ATOM 847 O O . LEU A 1 108 ? 2.912 -2.854 -22.761 1.00 53.62 108 LEU A O 1
ATOM 851 N N . ILE A 1 109 ? 5.044 -3.462 -22.334 1.00 46.75 109 ILE A N 1
ATOM 852 C CA . ILE A 1 109 ? 5.854 -2.231 -22.551 1.00 46.75 109 ILE A CA 1
ATOM 853 C C . ILE A 1 109 ? 7.341 -2.600 -22.421 1.00 46.75 109 ILE A C 1
ATOM 855 O O . ILE A 1 109 ? 7.682 -3.387 -21.505 1.00 46.75 109 ILE A O 1
#

pLDDT: mean 71.02, std 9.64, range [34.34, 87.19]

Nearest PDB structures (foldseek):
  6h2f-assembly1_J  TM=4.059E-01  e=5.218E+00  Aeromonas hydrophila subsp. hydrophila AL09-71

Mean predicted aligned error: 10.81 Å